Protein AF-A0A662G4D3-F1 (afdb_monomer_lite)

Foldseek 3Di:
DCPLLVVLLVVVLVVCCVLVPDDDPVRSVVSSVVLSVVLLVVQLVVVVLVPPDPSSVVSSVVSVCCVPPPVVVNVVSCVVVVVVVVVVVVVVVVVVVVVVVVVVVVVVVVVVVD

Radius of gyration: 18.71 Å; chains: 1; bounding box: 35×24×68 Å

Sequence (114 aa):
MRGARATLAAILGRKLLSEFGSLNMAERNLMLKVSVEDFLNYIKVDRGFIHEYSPNERAEFYIEVLSDRAPLKLMRVIDDWFDVWAFKWRQRVRLVMDEEEDSSINVRVREKTD

Secondary structure (DSSP, 8-state):
--HHHHHHHHHHHHHHHHHH-S--HHHHHHHHHHHHHHHHHHHHHHTTGGGSSSHHHHHHHHHHHHHHH-HHHHHHHHHHHHHHHHHHHHHHHHHHHHHHHHHHHHHHHHHTT-

Structure (mmCIF, N/CA/C/O backbone):
data_AF-A0A662G4D3-F1
#
_entry.id   AF-A0A662G4D3-F1
#
loop_
_atom_site.group_PDB
_atom_site.id
_atom_site.type_symbol
_atom_site.label_atom_id
_atom_site.label_alt_id
_atom_site.label_comp_id
_atom_site.label_asym_id
_atom_site.label_entity_id
_atom_site.label_seq_id
_atom_site.pdbx_PDB_ins_code
_atom_site.Cartn_x
_atom_site.Cartn_y
_atom_site.Cartn_z
_atom_site.occupancy
_atom_site.B_iso_or_equiv
_atom_site.auth_seq_id
_atom_site.auth_comp_id
_atom_site.auth_asym_id
_atom_site.auth_atom_id
_atom_site.pdbx_PDB_model_num
ATOM 1 N N . MET A 1 1 ? 6.549 14.440 -11.070 1.00 45.38 1 MET A N 1
ATOM 2 C CA . MET A 1 1 ? 6.184 13.010 -10.977 1.00 45.38 1 MET A CA 1
ATOM 3 C C . MET A 1 1 ? 5.699 12.710 -9.560 1.00 45.38 1 MET A C 1
ATOM 5 O O . MET A 1 1 ? 6.514 12.654 -8.656 1.00 45.38 1 MET A O 1
ATOM 9 N N . ARG A 1 2 ? 4.377 12.642 -9.336 1.00 53.94 2 ARG A N 1
ATOM 10 C CA . ARG A 1 2 ? 3.740 12.391 -8.016 1.00 53.94 2 ARG A CA 1
ATOM 11 C C . ARG A 1 2 ? 2.677 11.265 -8.067 1.00 53.94 2 ARG A C 1
ATOM 13 O O . ARG A 1 2 ? 1.935 11.089 -7.110 1.00 53.94 2 ARG A O 1
ATOM 20 N N . GLY A 1 3 ? 2.573 10.529 -9.181 1.00 76.75 3 GLY A N 1
ATOM 21 C CA . GLY A 1 3 ? 1.395 9.712 -9.515 1.00 76.75 3 GLY A CA 1
ATOM 22 C C . GLY A 1 3 ? 1.302 8.357 -8.806 1.00 76.75 3 GLY A C 1
ATOM 23 O O . GLY A 1 3 ? 0.286 8.071 -8.175 1.00 76.75 3 GLY A O 1
ATOM 24 N N . ALA A 1 4 ? 2.355 7.534 -8.862 1.00 79.75 4 ALA A N 1
ATOM 25 C CA . ALA A 1 4 ? 2.298 6.143 -8.394 1.00 79.75 4 ALA A CA 1
ATOM 26 C C . ALA A 1 4 ? 2.078 6.025 -6.879 1.00 79.75 4 ALA A C 1
ATOM 28 O O . ALA A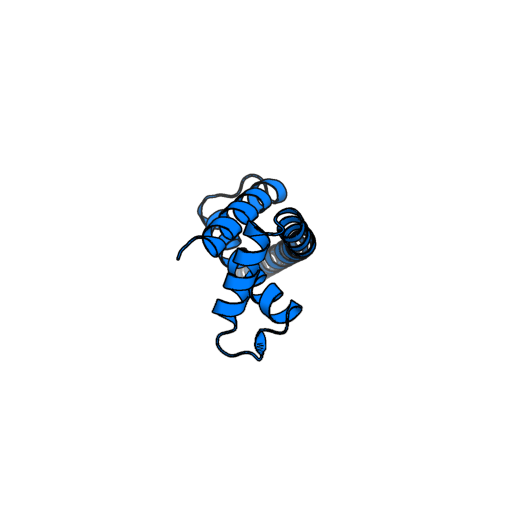 1 4 ? 1.181 5.319 -6.422 1.00 79.75 4 ALA A O 1
ATOM 29 N N . ARG A 1 5 ? 2.842 6.786 -6.088 1.00 87.38 5 ARG A N 1
ATOM 30 C CA . ARG A 1 5 ? 2.740 6.774 -4.622 1.00 87.38 5 ARG A CA 1
ATOM 31 C C . ARG A 1 5 ? 1.406 7.336 -4.126 1.00 87.38 5 ARG A C 1
ATOM 33 O O . ARG A 1 5 ? 0.834 6.803 -3.181 1.00 87.38 5 ARG A O 1
ATOM 40 N N . ALA A 1 6 ? 0.880 8.369 -4.788 1.00 88.94 6 ALA A N 1
ATOM 41 C CA . ALA A 1 6 ? -0.442 8.914 -4.484 1.00 88.94 6 ALA A CA 1
ATOM 42 C C . ALA A 1 6 ? -1.563 7.923 -4.838 1.00 88.94 6 ALA A C 1
ATOM 44 O O . ALA A 1 6 ? -2.497 7.746 -4.058 1.00 88.94 6 ALA A O 1
ATOM 45 N N . THR A 1 7 ? -1.442 7.234 -5.976 1.00 89.12 7 THR A N 1
ATOM 46 C CA . THR A 1 7 ? -2.383 6.185 -6.397 1.00 89.12 7 THR A CA 1
ATOM 47 C C . THR A 1 7 ? -2.383 5.024 -5.408 1.00 89.12 7 THR A C 1
ATOM 49 O O . THR A 1 7 ? -3.444 4.621 -4.932 1.00 89.12 7 THR A O 1
ATOM 52 N N . LEU A 1 8 ? -1.197 4.551 -5.016 1.00 93.94 8 LEU A N 1
ATOM 53 C CA . LEU A 1 8 ? -1.035 3.530 -3.986 1.00 93.94 8 LEU A CA 1
ATOM 54 C C . LEU A 1 8 ? -1.666 3.969 -2.659 1.00 93.94 8 LEU A C 1
ATOM 56 O O . LEU A 1 8 ? -2.466 3.232 -2.089 1.00 93.94 8 LEU A O 1
ATOM 60 N N . ALA A 1 9 ? -1.364 5.183 -2.192 1.00 95.19 9 ALA A N 1
ATOM 61 C CA . ALA A 1 9 ? -1.921 5.712 -0.952 1.00 95.19 9 ALA A CA 1
ATOM 62 C C . ALA A 1 9 ? -3.457 5.809 -1.002 1.00 95.19 9 ALA A C 1
ATOM 64 O O . ALA A 1 9 ? -4.133 5.500 -0.023 1.00 95.19 9 ALA A O 1
ATOM 65 N N . ALA A 1 10 ? -4.034 6.176 -2.148 1.00 93.94 10 ALA A N 1
ATOM 66 C CA . ALA A 1 10 ? -5.482 6.193 -2.327 1.00 93.94 10 ALA A CA 1
ATOM 67 C C . ALA A 1 10 ? -6.096 4.781 -2.270 1.00 93.94 10 ALA A C 1
ATOM 69 O O . ALA A 1 10 ? -7.151 4.605 -1.657 1.00 93.94 10 ALA A O 1
ATOM 70 N N . ILE A 1 11 ? -5.452 3.777 -2.880 1.00 95.62 11 ILE A N 1
ATOM 71 C CA . ILE A 1 11 ? -5.903 2.376 -2.833 1.00 95.62 11 ILE A CA 1
ATOM 72 C C . ILE A 1 11 ? -5.829 1.844 -1.399 1.00 95.62 11 ILE A C 1
ATOM 74 O O . ILE A 1 11 ? -6.844 1.401 -0.857 1.00 95.62 11 ILE A O 1
ATOM 78 N N . LEU A 1 12 ? -4.664 1.953 -0.759 1.00 97.25 12 LEU A N 1
ATOM 79 C CA . LEU A 1 12 ? -4.451 1.485 0.611 1.00 97.25 12 LEU A CA 1
ATOM 80 C C . LEU A 1 12 ? -5.358 2.212 1.600 1.00 97.25 12 LEU A C 1
ATOM 82 O O . LEU A 1 12 ? -5.959 1.578 2.459 1.00 97.25 12 LEU A O 1
ATOM 86 N N . GLY A 1 13 ? -5.556 3.520 1.432 1.00 96.06 13 GLY A N 1
ATOM 87 C CA . GLY A 1 13 ? -6.462 4.299 2.268 1.00 96.06 13 GLY A CA 1
ATOM 88 C C . GLY A 1 13 ? -7.904 3.783 2.248 1.00 96.06 13 GLY A C 1
ATOM 89 O O . GLY A 1 13 ? -8.561 3.811 3.286 1.00 96.06 13 GLY A O 1
ATOM 90 N N . ARG A 1 14 ? -8.397 3.288 1.103 1.00 95.06 14 ARG A N 1
ATOM 91 C CA . ARG A 1 14 ? -9.724 2.652 1.013 1.00 95.06 14 ARG A CA 1
ATOM 92 C C . ARG A 1 14 ? -9.741 1.277 1.672 1.00 95.06 14 ARG A C 1
ATOM 94 O O . ARG A 1 14 ? -10.682 0.979 2.401 1.00 95.06 14 ARG A O 1
ATOM 101 N N . LYS A 1 15 ? -8.700 0.465 1.463 1.00 96.25 15 LYS A N 1
ATOM 10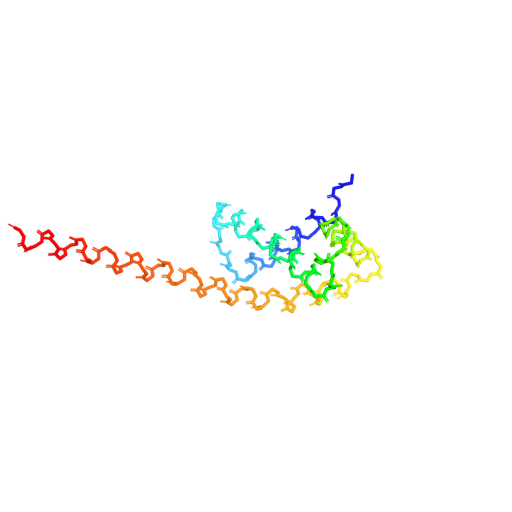2 C CA . LYS A 1 15 ? -8.601 -0.861 2.092 1.00 96.25 15 LYS A CA 1
ATOM 103 C C . LYS A 1 15 ? -8.529 -0.770 3.611 1.00 96.25 15 LYS A C 1
ATOM 105 O O . LYS A 1 15 ? -9.225 -1.514 4.284 1.00 96.25 15 LYS A O 1
ATOM 110 N N . LEU A 1 16 ? -7.761 0.177 4.148 1.00 96.38 16 LEU A N 1
ATOM 111 C CA . LEU A 1 16 ? -7.660 0.406 5.590 1.00 96.38 16 LEU A CA 1
ATOM 112 C C . LEU A 1 16 ? -9.021 0.743 6.209 1.00 96.38 16 LEU A C 1
ATOM 114 O O . LEU A 1 16 ? -9.379 0.168 7.229 1.00 96.38 16 LEU A O 1
ATOM 118 N N . LEU A 1 17 ? -9.801 1.620 5.570 1.00 93.62 17 LEU A N 1
ATOM 119 C CA . LEU A 1 17 ? -11.154 1.939 6.037 1.00 93.62 17 LEU A CA 1
ATOM 120 C C . LEU A 1 17 ? -12.094 0.732 5.963 1.00 93.62 17 LEU A C 1
ATOM 122 O O . LEU A 1 17 ? -12.893 0.525 6.869 1.00 93.62 17 LEU A O 1
ATOM 126 N N . SER A 1 18 ? -11.992 -0.068 4.900 1.00 94.69 18 SER A N 1
ATOM 127 C CA . SER A 1 18 ? -12.803 -1.279 4.747 1.00 94.69 18 SER A CA 1
ATOM 128 C C . SER A 1 18 ? -12.463 -2.352 5.784 1.00 94.69 18 SER A C 1
ATOM 130 O O . SER A 1 18 ? -13.358 -3.055 6.233 1.00 94.69 18 SER A O 1
ATOM 132 N N . GLU A 1 19 ? -11.185 -2.496 6.134 1.00 95.19 19 GLU A N 1
ATOM 133 C CA . GLU A 1 19 ? -10.681 -3.585 6.979 1.00 95.19 19 GLU A CA 1
ATOM 134 C C . GLU A 1 19 ? -10.746 -3.264 8.476 1.00 95.19 19 GLU A C 1
ATOM 136 O O . GLU A 1 19 ? -11.012 -4.141 9.294 1.00 95.19 19 GLU A O 1
ATOM 141 N N . PHE A 1 20 ? -10.484 -2.010 8.848 1.00 92.44 20 PHE A N 1
ATOM 142 C CA . PHE A 1 20 ? -10.370 -1.587 10.247 1.00 92.44 20 PHE A CA 1
ATOM 143 C C . PHE A 1 20 ? -11.529 -0.691 10.705 1.00 92.44 20 PHE A C 1
ATOM 145 O O . PHE A 1 20 ? -11.609 -0.346 11.882 1.00 92.44 20 PHE A O 1
ATOM 152 N N . GLY A 1 21 ? -12.449 -0.333 9.804 1.00 87.12 21 GLY A N 1
ATOM 153 C CA . GLY A 1 21 ? -13.637 0.447 10.130 1.00 87.12 21 GLY A CA 1
ATOM 154 C C . GLY A 1 21 ? -13.315 1.875 10.577 1.00 87.12 21 GLY A C 1
ATOM 155 O O . GLY A 1 21 ? -12.586 2.608 9.902 1.00 87.12 21 GLY A O 1
ATOM 156 N N . SER A 1 22 ? -13.909 2.285 11.702 1.00 84.81 22 SER A N 1
ATOM 157 C CA . SER A 1 22 ? -13.867 3.651 12.239 1.00 84.81 22 SER A CA 1
ATOM 158 C C . SER A 1 22 ? -12.508 4.007 12.853 1.00 84.81 22 SER A C 1
ATOM 160 O O . SER A 1 22 ? -12.382 4.135 14.067 1.00 84.81 22 SER A O 1
ATOM 162 N N . LEU A 1 23 ? -11.498 4.193 12.005 1.00 88.12 23 LEU A N 1
ATOM 163 C CA . LEU A 1 23 ? -10.205 4.762 12.387 1.00 88.12 23 LEU A CA 1
ATOM 164 C C . LEU A 1 23 ? -10.319 6.279 12.571 1.00 88.12 23 LEU A C 1
ATOM 166 O O . LEU A 1 23 ? -10.870 6.978 11.710 1.00 88.12 23 LEU A O 1
ATOM 170 N N . ASN A 1 24 ? -9.727 6.813 13.637 1.00 91.00 24 ASN A N 1
ATOM 171 C CA . ASN A 1 24 ? -9.553 8.255 13.763 1.00 91.00 24 ASN A CA 1
ATOM 172 C C . ASN A 1 24 ? -8.493 8.771 12.763 1.00 91.00 24 ASN A C 1
ATOM 174 O O . ASN A 1 24 ? -7.760 8.007 12.127 1.00 91.00 24 ASN A O 1
ATOM 178 N N . MET A 1 25 ? -8.410 10.095 12.587 1.00 90.12 25 MET A N 1
ATOM 179 C CA . MET A 1 25 ? -7.513 10.689 11.585 1.00 90.12 25 MET A CA 1
ATOM 180 C C . MET A 1 25 ? -6.033 10.355 11.840 1.00 90.12 25 MET A C 1
ATOM 182 O O . MET A 1 25 ? -5.290 10.117 10.887 1.00 90.12 25 MET A O 1
ATOM 186 N N . ALA A 1 26 ? -5.601 10.319 13.102 1.00 90.38 26 ALA A N 1
ATOM 187 C CA . ALA A 1 26 ? -4.217 10.027 13.460 1.00 90.38 26 ALA A CA 1
ATOM 188 C C . ALA A 1 26 ? -3.863 8.557 13.182 1.00 90.38 26 ALA A C 1
ATOM 190 O O . ALA A 1 26 ? -2.862 8.289 12.517 1.00 90.38 26 ALA A O 1
ATOM 191 N N . GLU A 1 27 ? -4.720 7.623 13.600 1.00 90.75 27 GLU A N 1
ATOM 192 C CA . GLU A 1 27 ? -4.576 6.184 13.339 1.00 90.75 27 GLU A CA 1
ATOM 193 C C . GLU A 1 27 ? -4.527 5.902 11.843 1.00 90.75 27 GLU A C 1
ATOM 195 O O . GLU A 1 27 ? -3.612 5.240 11.352 1.00 90.75 27 GLU A O 1
ATOM 200 N N . ARG A 1 28 ? -5.470 6.477 11.090 1.00 92.56 28 ARG A N 1
ATOM 201 C CA . ARG A 1 28 ? -5.527 6.319 9.640 1.00 92.56 28 ARG A CA 1
ATOM 202 C C . ARG A 1 28 ? -4.253 6.823 8.970 1.00 92.56 28 ARG A C 1
ATOM 204 O O . ARG A 1 28 ? -3.725 6.138 8.098 1.00 92.56 28 ARG A O 1
ATOM 211 N N . ASN A 1 29 ? -3.755 7.997 9.358 1.00 94.38 29 ASN A N 1
ATOM 212 C CA . ASN A 1 29 ? -2.540 8.569 8.777 1.00 94.38 29 ASN A CA 1
ATOM 213 C C . ASN A 1 29 ? -1.298 7.735 9.112 1.00 94.38 29 ASN A C 1
ATOM 215 O O . ASN A 1 29 ? -0.453 7.521 8.240 1.00 94.38 29 ASN A O 1
ATOM 219 N N . LEU A 1 30 ? -1.201 7.234 10.346 1.00 94.25 30 LEU A N 1
ATOM 220 C CA . LEU A 1 30 ? -0.115 6.357 10.770 1.00 94.25 30 LEU A CA 1
ATOM 221 C C . LEU A 1 30 ? -0.131 5.044 9.980 1.00 94.25 30 LEU A C 1
ATOM 223 O O . LEU A 1 30 ? 0.866 4.698 9.346 1.00 94.25 30 LEU A O 1
ATOM 227 N N . MET A 1 31 ? -1.271 4.350 9.967 1.00 95.94 31 MET A N 1
ATOM 228 C CA . MET A 1 31 ? -1.435 3.085 9.249 1.00 95.94 31 MET A CA 1
ATOM 229 C C . MET A 1 31 ? -1.187 3.257 7.754 1.00 95.94 31 MET A C 1
ATOM 231 O O . MET A 1 31 ? -0.532 2.419 7.138 1.00 95.94 31 MET A O 1
ATOM 235 N N . LEU A 1 32 ? -1.654 4.359 7.164 1.00 96.69 32 LEU A N 1
ATOM 236 C CA . LEU A 1 32 ? -1.420 4.653 5.756 1.00 96.69 32 LEU A CA 1
ATOM 237 C C . LEU A 1 32 ? 0.066 4.869 5.460 1.00 96.69 32 LEU A C 1
ATOM 239 O O . LEU A 1 32 ? 0.586 4.295 4.508 1.00 96.69 32 LEU A O 1
ATOM 243 N N . LYS A 1 33 ? 0.771 5.652 6.282 1.00 96.31 33 LYS A N 1
ATOM 244 C CA . LYS A 1 33 ? 2.212 5.869 6.113 1.00 96.31 33 LYS A CA 1
ATOM 245 C C . LYS A 1 33 ? 2.978 4.549 6.209 1.00 96.31 33 LYS A C 1
ATOM 247 O O . LYS A 1 33 ? 3.790 4.258 5.338 1.00 96.31 33 LYS A O 1
ATOM 252 N N . VAL A 1 34 ? 2.697 3.743 7.234 1.00 96.56 34 VAL A N 1
ATOM 253 C CA . VAL A 1 34 ? 3.374 2.455 7.439 1.00 96.56 34 VAL A CA 1
ATOM 254 C C . VAL A 1 34 ? 3.076 1.484 6.298 1.00 96.56 34 VAL A C 1
ATOM 256 O O . VAL A 1 34 ? 4.002 0.885 5.761 1.00 96.56 34 VAL A O 1
ATOM 259 N N . SER A 1 35 ? 1.811 1.345 5.899 1.00 97.56 35 SER A N 1
ATOM 260 C CA . SER A 1 35 ? 1.415 0.435 4.815 1.00 97.56 35 SER A CA 1
ATOM 261 C C . SER A 1 35 ? 2.017 0.830 3.465 1.00 97.56 35 SER A C 1
ATOM 263 O O . SER A 1 35 ? 2.457 -0.045 2.727 1.00 97.56 35 SER A O 1
ATOM 265 N N . VAL A 1 36 ? 2.109 2.127 3.146 1.00 97.38 36 VAL A N 1
ATOM 266 C CA . VAL A 1 36 ? 2.762 2.595 1.911 1.00 97.38 36 VAL A CA 1
ATOM 267 C C . VAL A 1 36 ? 4.246 2.222 1.889 1.00 97.38 36 VAL A C 1
ATOM 269 O O . VAL A 1 36 ? 4.713 1.677 0.889 1.00 97.38 36 VAL A O 1
ATOM 272 N N . GLU A 1 37 ? 4.988 2.485 2.971 1.00 96.44 37 GLU A N 1
ATOM 273 C CA . GLU A 1 37 ? 6.410 2.117 3.028 1.00 96.44 37 GLU A CA 1
ATOM 274 C C . GLU A 1 37 ? 6.613 0.599 2.988 1.00 96.44 37 GLU A C 1
ATOM 276 O O . GLU A 1 37 ? 7.497 0.110 2.283 1.00 96.44 37 GLU A O 1
ATOM 281 N N . ASP A 1 38 ? 5.795 -0.156 3.725 1.00 97.75 38 ASP A N 1
ATOM 282 C CA . ASP A 1 38 ? 5.907 -1.613 3.802 1.00 97.75 38 ASP A CA 1
ATOM 283 C C . ASP A 1 38 ? 5.577 -2.271 2.456 1.00 97.75 38 ASP A C 1
ATOM 285 O O . ASP A 1 38 ? 6.333 -3.129 2.004 1.00 97.75 38 ASP A O 1
ATOM 289 N N . PHE A 1 39 ? 4.557 -1.788 1.737 1.00 98.00 39 PHE A N 1
ATOM 290 C CA . PHE A 1 39 ? 4.256 -2.272 0.389 1.00 98.00 39 PHE A CA 1
ATOM 291 C C . PHE A 1 39 ? 5.389 -1.975 -0.599 1.00 98.00 39 PHE A C 1
ATOM 293 O O . PHE A 1 39 ? 5.783 -2.845 -1.374 1.00 98.00 39 PHE A O 1
ATOM 300 N N . LEU A 1 40 ? 5.967 -0.768 -0.563 1.00 96.38 40 LEU A N 1
ATOM 301 C CA . LEU A 1 40 ? 7.123 -0.439 -1.403 1.00 96.38 40 LEU A CA 1
ATOM 302 C C . LEU A 1 40 ? 8.313 -1.354 -1.098 1.00 96.38 40 LEU A C 1
ATOM 304 O O . LEU A 1 40 ? 9.003 -1.791 -2.016 1.00 96.38 40 LEU A O 1
ATOM 308 N N . ASN A 1 41 ? 8.552 -1.668 0.175 1.00 96.75 41 ASN A N 1
ATOM 309 C CA . ASN A 1 41 ? 9.603 -2.601 0.573 1.00 96.75 41 ASN A CA 1
ATOM 310 C C . ASN A 1 41 ? 9.306 -4.032 0.123 1.00 96.75 41 ASN A C 1
ATOM 312 O O . ASN A 1 41 ? 10.205 -4.696 -0.391 1.00 96.75 41 ASN A O 1
ATOM 316 N N . TYR A 1 42 ? 8.055 -4.476 0.237 1.00 97.50 42 TYR A N 1
ATOM 317 C CA . TYR A 1 42 ? 7.608 -5.754 -0.301 1.00 97.50 42 TYR A CA 1
ATOM 318 C C . TYR A 1 42 ? 7.914 -5.859 -1.800 1.00 97.50 42 TYR A C 1
ATOM 320 O O . TYR A 1 42 ? 8.564 -6.815 -2.209 1.00 97.50 42 TYR A O 1
ATOM 328 N N . ILE A 1 43 ? 7.570 -4.844 -2.602 1.00 97.44 43 ILE A N 1
ATOM 329 C CA . ILE A 1 43 ? 7.876 -4.824 -4.041 1.00 97.44 43 ILE A CA 1
ATOM 330 C C . ILE A 1 43 ? 9.382 -4.903 -4.306 1.00 97.44 43 ILE A C 1
ATOM 332 O O . ILE A 1 43 ? 9.802 -5.627 -5.209 1.00 97.44 43 ILE A O 1
ATOM 336 N N . LYS A 1 44 ? 10.213 -4.194 -3.530 1.00 97.00 44 LYS A N 1
ATOM 337 C CA . LYS A 1 44 ? 11.672 -4.269 -3.704 1.00 97.00 44 LYS A CA 1
ATOM 338 C C . LYS A 1 44 ? 12.187 -5.688 -3.501 1.00 97.00 44 LYS A C 1
ATOM 340 O O . LYS A 1 44 ? 13.056 -6.121 -4.251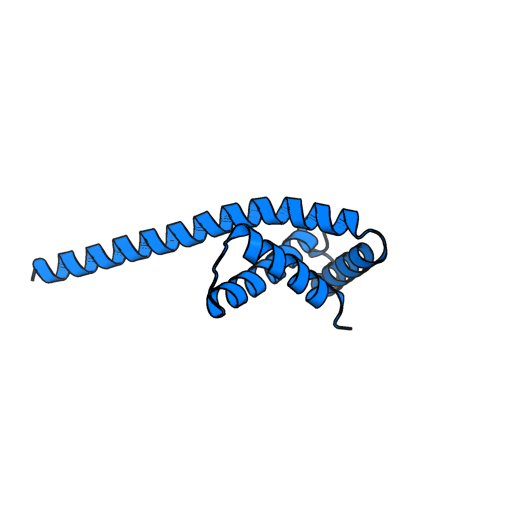 1.00 97.00 44 LYS A O 1
ATOM 345 N N . VAL A 1 45 ? 11.675 -6.393 -2.495 1.00 97.06 45 VAL A N 1
ATOM 346 C CA . VAL A 1 45 ? 12.087 -7.767 -2.187 1.00 97.06 45 VAL A CA 1
ATOM 347 C C . VAL A 1 45 ? 11.531 -8.740 -3.226 1.00 97.06 45 VAL A C 1
ATOM 349 O O . VAL A 1 45 ? 12.304 -9.470 -3.837 1.00 97.06 45 VAL A O 1
ATOM 352 N N . ASP A 1 46 ? 10.223 -8.698 -3.486 1.00 96.25 46 ASP A N 1
ATOM 353 C CA . ASP A 1 46 ? 9.518 -9.586 -4.422 1.00 96.25 46 ASP A CA 1
ATOM 354 C C . ASP A 1 46 ? 10.092 -9.513 -5.844 1.00 96.25 46 ASP A C 1
ATOM 356 O O . ASP A 1 46 ? 10.193 -10.518 -6.548 1.00 96.25 46 ASP A O 1
ATOM 360 N N . ARG A 1 47 ? 10.524 -8.318 -6.264 1.00 95.81 47 ARG A N 1
ATOM 361 C CA . ARG A 1 47 ? 11.117 -8.093 -7.587 1.00 95.81 47 ARG A CA 1
ATOM 362 C C . ARG A 1 47 ? 12.638 -8.134 -7.626 1.00 95.81 47 ARG A C 1
ATOM 364 O O . ARG A 1 47 ? 13.202 -8.008 -8.708 1.00 95.81 47 ARG A O 1
ATOM 371 N N . GLY A 1 48 ? 13.299 -8.304 -6.484 1.00 96.12 48 GLY A N 1
ATOM 372 C CA . GLY A 1 48 ? 14.759 -8.306 -6.402 1.00 96.12 48 GLY A CA 1
ATOM 373 C C . GLY A 1 48 ? 15.413 -6.934 -6.622 1.00 96.12 48 GLY A C 1
ATOM 374 O O . GLY A 1 48 ? 16.621 -6.866 -6.832 1.00 96.12 48 GLY A O 1
ATOM 375 N N . PHE A 1 49 ? 14.661 -5.831 -6.529 1.00 96.12 49 PHE A N 1
ATOM 376 C CA . PHE A 1 49 ? 15.198 -4.471 -6.678 1.00 96.12 49 PHE A CA 1
ATOM 377 C C . PHE A 1 49 ? 16.118 -4.049 -5.528 1.00 96.12 49 PHE A C 1
ATOM 379 O O . PHE A 1 49 ? 16.832 -3.062 -5.662 1.00 96.12 49 PHE A O 1
ATOM 386 N N . ILE A 1 50 ? 16.134 -4.773 -4.400 1.00 93.12 50 ILE A N 1
ATOM 387 C CA . ILE A 1 50 ? 16.988 -4.446 -3.240 1.00 93.12 50 ILE A CA 1
ATOM 388 C C . ILE A 1 50 ? 18.487 -4.374 -3.575 1.00 93.12 50 ILE A C 1
ATOM 390 O O . ILE A 1 50 ? 19.233 -3.715 -2.858 1.00 93.12 50 ILE A O 1
ATOM 394 N N . HIS A 1 51 ? 18.920 -5.044 -4.646 1.00 91.25 51 HIS A N 1
ATOM 395 C CA . HIS A 1 51 ? 20.315 -5.083 -5.091 1.00 91.25 51 HIS A CA 1
ATOM 396 C C . HIS A 1 51 ? 20.592 -4.168 -6.293 1.00 91.25 51 HIS A C 1
ATOM 398 O O . HIS A 1 51 ? 21.717 -4.127 -6.785 1.00 91.25 51 HIS A O 1
ATOM 404 N N . GLU A 1 52 ? 19.581 -3.454 -6.789 1.00 90.25 52 GLU A N 1
ATOM 405 C CA . GLU A 1 52 ? 19.714 -2.577 -7.949 1.00 90.25 52 GLU A CA 1
ATOM 406 C C . GLU A 1 52 ? 20.158 -1.161 -7.554 1.00 90.25 52 GLU A C 1
ATOM 408 O O . GLU A 1 52 ? 20.038 -0.729 -6.406 1.00 90.25 52 GLU A O 1
ATOM 413 N N . TYR A 1 53 ? 20.643 -0.401 -8.538 1.00 85.44 53 TYR A N 1
ATOM 414 C CA . TYR A 1 53 ? 20.843 1.037 -8.386 1.00 85.44 53 TYR A CA 1
ATOM 415 C C . TYR A 1 53 ? 19.475 1.728 -8.254 1.00 85.44 53 TYR A C 1
ATOM 417 O O . TYR A 1 53 ? 18.583 1.502 -9.072 1.00 85.44 53 TYR A O 1
ATOM 425 N N . SER A 1 54 ? 19.303 2.542 -7.211 1.00 93.38 54 SER A N 1
ATOM 426 C CA . SER A 1 54 ? 18.036 3.198 -6.846 1.00 93.38 54 SER A CA 1
ATOM 427 C C . SER A 1 54 ? 16.823 2.260 -6.624 1.00 93.38 54 SER A C 1
ATOM 429 O O . SER A 1 54 ? 15.804 2.387 -7.310 1.00 93.38 54 SER A O 1
ATOM 431 N N . PRO A 1 55 ? 16.834 1.378 -5.600 1.00 92.69 55 PRO A N 1
ATOM 432 C CA . PRO A 1 55 ? 15.735 0.434 -5.335 1.00 92.69 55 PRO A CA 1
ATOM 433 C C . PRO A 1 55 ? 14.354 1.089 -5.170 1.00 92.69 55 PRO A C 1
ATOM 435 O O . PRO A 1 55 ? 13.328 0.514 -5.530 1.00 92.69 55 PRO A O 1
ATOM 438 N N . ASN A 1 56 ? 14.320 2.306 -4.616 1.00 92.69 56 ASN A N 1
ATOM 439 C CA . ASN A 1 56 ? 13.086 3.073 -4.433 1.00 92.69 56 ASN A CA 1
ATOM 440 C C . ASN A 1 56 ? 12.470 3.479 -5.776 1.00 92.69 56 ASN A C 1
ATOM 442 O O . ASN A 1 56 ? 11.295 3.215 -6.008 1.00 92.69 56 ASN A O 1
ATOM 446 N N . GLU A 1 57 ? 13.270 4.066 -6.667 1.00 93.81 57 GLU A N 1
ATOM 447 C CA . GLU A 1 57 ? 12.822 4.520 -7.990 1.00 93.81 57 GLU A CA 1
ATOM 448 C C . GLU A 1 57 ? 12.343 3.337 -8.836 1.00 93.81 57 GLU A C 1
ATOM 450 O O . GLU A 1 57 ? 11.327 3.427 -9.520 1.00 93.81 57 GLU A O 1
ATOM 455 N N . ARG A 1 58 ? 13.020 2.188 -8.726 1.00 95.31 58 ARG A N 1
ATOM 456 C CA . ARG A 1 58 ? 12.646 0.945 -9.414 1.00 95.31 58 ARG A CA 1
ATOM 457 C C . ARG A 1 58 ? 11.307 0.392 -8.933 1.00 95.31 58 ARG A C 1
ATOM 459 O O . ARG A 1 58 ? 10.467 0.026 -9.755 1.00 95.31 58 ARG A O 1
ATOM 466 N N . ALA A 1 59 ? 11.073 0.385 -7.621 1.00 95.12 59 ALA A N 1
ATOM 467 C CA . ALA A 1 59 ? 9.791 -0.026 -7.053 1.00 95.12 59 ALA A CA 1
ATOM 468 C C . ALA A 1 59 ? 8.651 0.927 -7.445 1.00 95.12 59 ALA A C 1
ATOM 470 O O . ALA A 1 59 ? 7.581 0.470 -7.848 1.00 95.12 59 ALA A O 1
ATOM 471 N N . GLU A 1 60 ? 8.879 2.241 -7.374 1.00 94.44 60 GLU A N 1
ATOM 472 C CA . GLU A 1 60 ? 7.879 3.243 -7.755 1.00 94.44 60 GLU A CA 1
ATOM 473 C C . GLU A 1 60 ? 7.536 3.165 -9.247 1.00 94.44 60 GLU A C 1
ATOM 475 O O . GLU A 1 60 ? 6.355 3.121 -9.595 1.00 94.44 60 GLU A O 1
ATOM 480 N N . PHE A 1 61 ? 8.546 3.045 -10.113 1.00 94.00 61 PHE A N 1
ATOM 481 C CA . PHE A 1 61 ? 8.353 2.867 -11.552 1.00 94.00 61 PHE A CA 1
ATOM 482 C C . PHE A 1 61 ? 7.614 1.565 -11.876 1.00 94.00 61 PHE A C 1
ATOM 484 O O . PHE A 1 61 ? 6.738 1.537 -12.737 1.00 94.00 61 PHE A O 1
ATOM 491 N N . TYR A 1 62 ? 7.912 0.473 -11.169 1.00 94.62 62 TYR A N 1
ATOM 492 C CA . TYR A 1 62 ? 7.191 -0.785 -11.352 1.00 94.62 62 TYR A C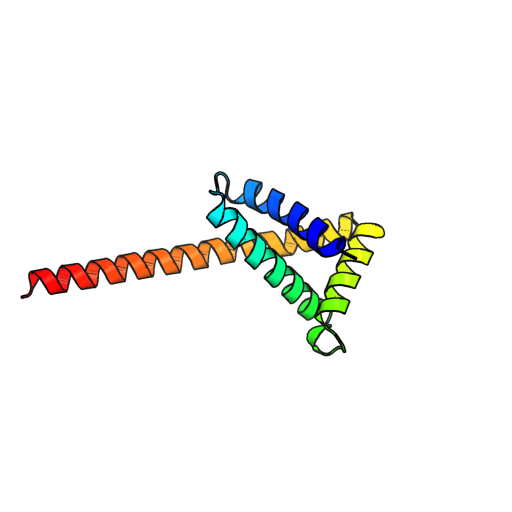A 1
ATOM 493 C C . TYR A 1 62 ? 5.694 -0.650 -11.029 1.00 94.62 62 TYR A C 1
ATOM 495 O O . TYR A 1 62 ? 4.854 -1.136 -11.790 1.00 94.62 62 TYR A O 1
ATOM 503 N N . ILE A 1 63 ? 5.353 0.031 -9.931 1.00 94.81 63 ILE A N 1
ATOM 504 C CA . ILE A 1 63 ? 3.956 0.298 -9.559 1.00 94.81 63 ILE A CA 1
ATOM 505 C C . ILE A 1 63 ? 3.295 1.212 -10.595 1.00 94.81 63 ILE A C 1
ATOM 507 O O . ILE A 1 63 ? 2.161 0.942 -10.982 1.00 94.81 63 ILE A O 1
ATOM 511 N N . GLU A 1 64 ? 3.992 2.236 -11.091 1.00 94.12 64 GLU A N 1
ATOM 512 C CA . GLU A 1 64 ? 3.500 3.106 -12.168 1.00 94.12 64 GLU A CA 1
ATOM 513 C C . GLU A 1 64 ? 3.151 2.299 -13.427 1.00 94.12 64 GLU A C 1
ATOM 515 O O . GLU A 1 64 ? 2.017 2.334 -13.902 1.00 94.12 64 GLU A O 1
ATOM 520 N N . VAL A 1 65 ? 4.082 1.466 -13.900 1.00 94.12 65 VAL A N 1
ATOM 521 C CA . VAL A 1 65 ? 3.872 0.607 -15.072 1.00 94.12 65 VAL A CA 1
ATOM 522 C C . VAL A 1 65 ? 2.706 -0.357 -14.863 1.00 94.12 65 VAL A C 1
ATOM 524 O O . VAL A 1 65 ? 1.924 -0.574 -15.791 1.00 94.12 65 VAL A O 1
ATOM 527 N N . LEU A 1 66 ? 2.565 -0.948 -13.673 1.00 94.25 66 LEU A N 1
ATOM 528 C CA . LEU A 1 66 ? 1.419 -1.805 -13.375 1.00 94.25 66 LEU A CA 1
ATOM 529 C C . LEU A 1 66 ? 0.105 -1.022 -13.337 1.00 94.25 66 LEU A C 1
ATOM 531 O O . LEU A 1 66 ? -0.888 -1.513 -13.864 1.00 94.25 66 LEU A O 1
ATOM 535 N N . SER A 1 67 ? 0.094 0.163 -12.730 1.00 92.62 67 SER A N 1
ATOM 536 C CA . SER A 1 67 ? -1.087 1.025 -12.657 1.00 92.62 67 SER A CA 1
ATOM 537 C C . SER A 1 67 ? -1.605 1.362 -14.055 1.00 92.62 67 SER A C 1
ATOM 539 O O . SER A 1 67 ? -2.808 1.281 -14.296 1.00 92.62 67 SER A O 1
ATOM 541 N N . ASP A 1 68 ? -0.697 1.656 -14.985 1.00 92.56 68 ASP A N 1
ATOM 542 C CA . ASP A 1 68 ? -1.053 2.070 -16.341 1.00 92.56 68 ASP A CA 1
ATOM 543 C C . ASP A 1 68 ? -1.369 0.889 -17.264 1.00 92.56 68 ASP A C 1
ATOM 545 O O . ASP A 1 68 ? -2.321 0.931 -18.042 1.00 92.56 68 ASP A O 1
ATOM 549 N N . ARG A 1 69 ? -0.560 -0.177 -17.213 1.00 95.25 69 ARG A N 1
ATOM 550 C CA . ARG A 1 69 ? -0.613 -1.264 -18.209 1.00 95.25 69 ARG A CA 1
ATOM 551 C C . ARG A 1 69 ? -1.338 -2.513 -17.731 1.00 95.25 69 ARG A C 1
ATOM 553 O O . ARG A 1 69 ? -1.751 -3.324 -18.556 1.00 95.25 69 ARG A O 1
ATOM 560 N N . ALA A 1 70 ? -1.448 -2.717 -16.422 1.00 95.12 70 ALA A N 1
ATOM 561 C CA . ALA A 1 70 ? -2.021 -3.928 -15.842 1.00 95.12 70 ALA A CA 1
ATOM 562 C C . ALA A 1 70 ? -2.690 -3.660 -14.476 1.00 95.12 70 ALA A C 1
ATOM 564 O O . ALA A 1 70 ? -2.325 -4.298 -13.482 1.00 95.12 70 ALA A O 1
ATOM 565 N N . PRO A 1 71 ? -3.690 -2.760 -14.394 1.00 93.31 71 PRO A N 1
ATOM 566 C CA . PRO A 1 71 ? -4.274 -2.332 -13.119 1.00 93.31 71 PRO A CA 1
ATOM 567 C C . PRO A 1 71 ? -4.893 -3.488 -12.322 1.00 93.31 71 PRO A C 1
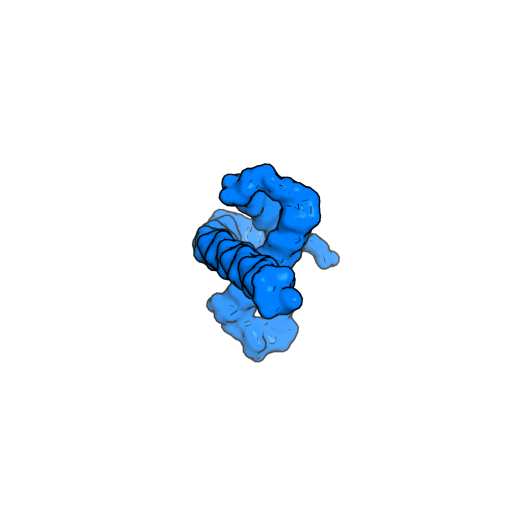ATOM 569 O O . PRO A 1 71 ? -4.784 -3.528 -11.100 1.00 93.31 71 PRO A O 1
ATOM 572 N N . LEU A 1 72 ? -5.469 -4.490 -12.996 1.00 95.56 72 LEU A N 1
ATOM 573 C CA . LEU A 1 72 ? -5.989 -5.696 -12.337 1.00 95.56 72 LEU A CA 1
ATOM 574 C C . LEU A 1 72 ? -4.882 -6.525 -11.670 1.00 95.56 72 LEU A C 1
ATOM 576 O O . LEU A 1 72 ? -5.096 -7.117 -10.614 1.00 95.56 72 LEU A O 1
ATOM 580 N N . LYS A 1 73 ? -3.684 -6.549 -12.265 1.00 96.19 73 LYS A N 1
ATOM 581 C CA . LYS A 1 73 ? -2.517 -7.201 -11.668 1.00 96.19 73 LYS A CA 1
ATOM 582 C C . LYS A 1 73 ? -2.021 -6.416 -10.459 1.00 96.19 73 LYS A C 1
ATOM 584 O O . LYS A 1 73 ? -1.686 -7.036 -9.458 1.00 96.19 73 LYS A O 1
ATOM 589 N N . LEU A 1 74 ? -2.000 -5.082 -10.539 1.00 95.31 74 LEU A N 1
ATOM 590 C CA . LEU A 1 74 ? -1.667 -4.236 -9.390 1.00 95.31 74 LEU A CA 1
ATOM 591 C C . LEU A 1 74 ? -2.610 -4.509 -8.218 1.00 95.31 74 LEU A C 1
ATOM 593 O O . LEU A 1 74 ? -2.139 -4.740 -7.111 1.00 95.31 74 LEU A O 1
ATOM 597 N N . MET A 1 75 ? -3.920 -4.532 -8.480 1.00 96.69 75 MET A N 1
ATOM 598 C CA . MET A 1 75 ? -4.923 -4.804 -7.451 1.00 96.69 75 MET A CA 1
ATOM 599 C C . MET A 1 75 ? -4.717 -6.170 -6.806 1.00 96.69 75 MET A C 1
ATOM 601 O O . MET A 1 75 ? -4.638 -6.228 -5.588 1.00 96.69 75 MET A O 1
ATOM 605 N N . ARG A 1 76 ? -4.507 -7.235 -7.593 1.00 97.38 76 ARG A N 1
ATOM 606 C CA . ARG A 1 76 ? -4.230 -8.570 -7.039 1.00 97.38 76 ARG A CA 1
ATOM 607 C C . ARG A 1 76 ? -2.999 -8.579 -6.127 1.00 97.38 76 ARG A C 1
ATOM 609 O O . ARG A 1 76 ? -3.069 -9.101 -5.027 1.00 97.38 76 ARG A O 1
ATOM 616 N N . VAL A 1 77 ? -1.895 -7.966 -6.557 1.00 97.50 77 VAL A N 1
ATOM 617 C CA . VAL A 1 77 ? -0.663 -7.901 -5.747 1.00 97.50 77 VAL A CA 1
ATOM 618 C C . VAL A 1 77 ? -0.888 -7.116 -4.450 1.00 97.50 77 VAL A C 1
ATOM 620 O O . VAL A 1 77 ? -0.374 -7.500 -3.403 1.00 97.50 77 VAL A O 1
ATOM 623 N N . ILE A 1 78 ? -1.651 -6.020 -4.508 1.00 98.00 78 ILE A N 1
ATOM 624 C CA . ILE A 1 78 ? -2.018 -5.249 -3.316 1.00 98.00 78 ILE A CA 1
ATOM 625 C C . ILE A 1 78 ? -2.913 -6.075 -2.391 1.00 98.00 78 ILE A C 1
ATOM 627 O O . ILE A 1 78 ? -2.682 -6.050 -1.189 1.00 98.00 78 ILE A O 1
ATOM 631 N N . ASP A 1 79 ? -3.916 -6.774 -2.921 1.00 97.88 79 ASP A N 1
ATOM 632 C CA . ASP A 1 79 ? -4.853 -7.582 -2.137 1.00 97.88 79 ASP A CA 1
ATOM 633 C C . ASP A 1 79 ? -4.120 -8.717 -1.409 1.00 97.88 79 ASP A C 1
ATOM 635 O O . ASP A 1 79 ? -4.185 -8.788 -0.181 1.00 97.88 79 ASP A O 1
ATOM 639 N N . ASP A 1 80 ? -3.321 -9.502 -2.139 1.00 97.19 80 ASP A N 1
ATOM 640 C CA . ASP A 1 80 ? -2.551 -10.625 -1.590 1.00 97.19 80 ASP A CA 1
ATOM 641 C C . ASP A 1 80 ? -1.601 -10.167 -0.465 1.00 97.19 80 ASP A C 1
ATOM 643 O O . ASP A 1 80 ? -1.498 -10.800 0.589 1.00 97.19 80 ASP A O 1
ATOM 647 N N . TRP A 1 81 ? -0.911 -9.037 -0.661 1.00 98.25 81 TRP A N 1
ATOM 648 C CA . TRP A 1 81 ? -0.042 -8.464 0.367 1.00 98.25 81 TRP A CA 1
ATOM 649 C C . TRP A 1 81 ? -0.839 -7.884 1.544 1.00 98.25 81 TRP A C 1
ATOM 651 O O . TRP A 1 81 ? -0.448 -8.062 2.702 1.00 98.25 81 TRP A O 1
ATOM 661 N N . PHE A 1 82 ? -1.946 -7.186 1.272 1.00 98.38 82 PHE A N 1
ATOM 662 C CA . PHE A 1 82 ? -2.702 -6.454 2.285 1.00 98.38 82 PHE A CA 1
ATOM 663 C C . PHE A 1 82 ? -3.347 -7.393 3.298 1.00 98.38 82 PHE A C 1
ATOM 665 O O . PHE A 1 82 ? -3.333 -7.077 4.484 1.00 98.38 82 PHE A O 1
ATOM 672 N N . ASP A 1 83 ? -3.853 -8.548 2.870 1.00 96.88 83 ASP A N 1
ATOM 673 C CA . ASP A 1 83 ? -4.478 -9.517 3.774 1.00 96.88 83 ASP A CA 1
ATOM 674 C C . ASP A 1 83 ? -3.474 -10.021 4.825 1.00 96.88 83 ASP A C 1
ATOM 676 O O . ASP A 1 83 ? -3.753 -10.045 6.031 1.00 96.88 83 ASP A O 1
ATOM 680 N N . VAL A 1 84 ? -2.247 -10.326 4.389 1.00 97.56 84 VAL A N 1
ATOM 681 C CA . VAL A 1 84 ? -1.150 -10.729 5.279 1.00 97.56 84 VAL A CA 1
ATOM 682 C C . VAL A 1 84 ? -0.694 -9.562 6.156 1.00 97.56 84 VAL A C 1
ATOM 684 O O . VAL A 1 84 ? -0.456 -9.736 7.357 1.00 97.56 84 VAL A O 1
ATOM 687 N N . TRP A 1 85 ? -0.562 -8.367 5.579 1.00 97.94 85 TRP A N 1
ATOM 688 C CA . TRP A 1 85 ? -0.143 -7.170 6.304 1.00 97.94 85 TRP A CA 1
ATOM 689 C C . TRP A 1 85 ? -1.147 -6.790 7.398 1.00 97.94 85 TRP A C 1
ATOM 691 O O . TRP A 1 85 ? -0.746 -6.554 8.537 1.00 97.94 85 TRP A O 1
ATOM 701 N N . ALA A 1 86 ? -2.447 -6.799 7.096 1.00 96.88 86 ALA A N 1
ATOM 702 C CA . ALA A 1 86 ? -3.512 -6.454 8.030 1.00 96.88 86 ALA A CA 1
ATOM 703 C C . ALA A 1 86 ? -3.593 -7.451 9.192 1.00 96.88 86 ALA A C 1
ATOM 705 O O . ALA A 1 86 ? -3.733 -7.047 10.351 1.00 96.88 86 ALA A O 1
ATOM 706 N N . PHE A 1 87 ? -3.429 -8.746 8.906 1.00 95.38 87 PHE A N 1
ATOM 707 C CA . PHE A 1 87 ? -3.319 -9.772 9.939 1.00 95.38 87 PHE A CA 1
ATOM 708 C C . PHE A 1 87 ? -2.142 -9.497 10.888 1.00 95.38 87 PHE A C 1
ATOM 710 O O . PHE A 1 87 ? -2.331 -9.440 12.105 1.00 95.38 87 PHE A O 1
ATOM 717 N N . LYS A 1 88 ? -0.945 -9.235 10.345 1.00 94.44 88 LYS A N 1
ATOM 718 C CA . LYS A 1 88 ? 0.245 -8.905 11.148 1.00 94.44 88 LYS A CA 1
ATOM 719 C C . LYS A 1 88 ? 0.089 -7.596 11.917 1.00 94.44 88 LYS A C 1
ATOM 721 O O . LYS A 1 88 ? 0.558 -7.496 13.047 1.00 94.44 88 LYS A O 1
ATOM 726 N N . TRP A 1 89 ? -0.565 -6.596 11.332 1.00 94.44 89 TRP A N 1
ATOM 727 C CA . TRP A 1 89 ? -0.827 -5.323 11.996 1.00 94.44 89 TRP A CA 1
ATOM 728 C C . TRP A 1 89 ? -1.681 -5.520 13.250 1.00 94.44 89 TRP A C 1
ATOM 730 O O . TRP A 1 89 ? -1.299 -5.056 14.321 1.00 94.44 89 TRP A O 1
ATOM 740 N N . ARG A 1 90 ? -2.774 -6.292 13.153 1.00 91.19 90 ARG A N 1
ATOM 741 C CA . ARG A 1 90 ? -3.603 -6.642 14.319 1.00 91.19 90 ARG A CA 1
ATOM 742 C C . ARG A 1 90 ? -2.801 -7.330 15.418 1.00 91.19 90 ARG A C 1
ATOM 744 O O . ARG A 1 90 ? -2.994 -7.015 16.586 1.00 91.1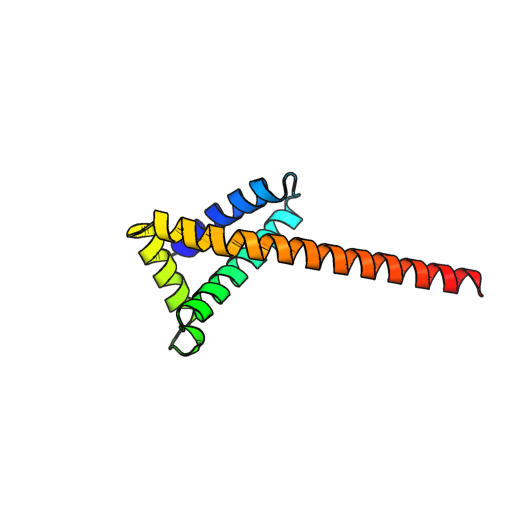9 90 ARG A O 1
ATOM 751 N N . GLN A 1 91 ? -1.906 -8.247 15.052 1.00 89.69 91 GLN A N 1
ATOM 752 C CA . GLN A 1 91 ? -1.040 -8.919 16.022 1.00 89.69 91 GLN A CA 1
ATOM 753 C C . GLN A 1 91 ? -0.089 -7.937 16.713 1.00 89.69 91 GLN A C 1
ATOM 755 O O . GLN A 1 91 ? 0.015 -7.964 17.932 1.00 89.69 91 GLN A O 1
ATOM 760 N N . ARG A 1 92 ? 0.558 -7.038 15.961 1.00 87.44 92 ARG A N 1
ATOM 761 C CA . ARG A 1 92 ? 1.471 -6.027 16.522 1.00 87.44 92 ARG A CA 1
ATOM 762 C C . ARG A 1 92 ? 0.760 -5.078 17.481 1.00 87.44 92 ARG A C 1
ATOM 764 O O . ARG A 1 92 ? 1.282 -4.819 18.553 1.00 87.44 92 ARG A O 1
ATOM 771 N N . VAL A 1 93 ? -0.423 -4.587 17.107 1.00 81.56 93 VAL A N 1
ATOM 772 C CA . VAL A 1 93 ? -1.205 -3.690 17.971 1.00 81.56 93 VAL A CA 1
ATOM 773 C C . VAL A 1 93 ? -1.622 -4.404 19.256 1.00 81.56 93 VAL A C 1
ATOM 775 O O . VAL A 1 93 ? -1.464 -3.833 20.325 1.00 81.56 93 VAL A O 1
ATOM 778 N N . ARG A 1 94 ? -2.082 -5.660 19.172 1.00 75.50 94 ARG A N 1
ATOM 779 C CA . ARG A 1 94 ? -2.419 -6.458 20.363 1.00 75.50 94 ARG A CA 1
ATOM 780 C C . ARG A 1 94 ? -1.230 -6.647 21.296 1.00 75.50 94 ARG A C 1
ATOM 782 O O . ARG A 1 94 ? -1.368 -6.377 22.474 1.00 75.50 94 ARG A O 1
ATOM 789 N N . LEU A 1 95 ? -0.068 -7.030 20.764 1.00 73.44 95 LEU A N 1
ATOM 790 C CA . LEU A 1 95 ? 1.138 -7.219 21.576 1.00 73.44 95 LEU A CA 1
ATOM 791 C C . LEU A 1 95 ? 1.538 -5.942 22.322 1.00 73.44 95 LEU A C 1
ATOM 793 O O . LEU A 1 95 ? 1.862 -6.010 23.498 1.00 73.44 95 LEU A O 1
ATOM 797 N N . VAL A 1 96 ? 1.464 -4.781 21.665 1.00 70.56 96 VAL A N 1
ATOM 798 C CA . VAL A 1 96 ? 1.755 -3.494 22.318 1.00 70.56 96 VAL A CA 1
ATOM 799 C C . VAL A 1 96 ? 0.734 -3.180 23.416 1.00 70.56 96 VAL A C 1
ATOM 801 O O . VAL A 1 96 ? 1.115 -2.683 24.469 1.00 70.56 96 VAL A O 1
ATOM 804 N N . MET A 1 97 ? -0.550 -3.486 23.203 1.00 62.78 97 MET A N 1
ATOM 805 C CA . MET A 1 97 ? -1.587 -3.272 24.220 1.00 62.78 97 MET A CA 1
ATOM 806 C C . MET A 1 97 ? -1.433 -4.216 25.420 1.00 62.78 97 MET A C 1
ATOM 808 O O . MET A 1 97 ? -1.557 -3.766 26.556 1.00 62.78 97 MET A O 1
ATOM 812 N N . ASP A 1 98 ? -1.124 -5.490 25.176 1.00 65.44 98 ASP A N 1
ATOM 813 C CA . ASP A 1 98 ? -0.899 -6.483 26.231 1.00 65.44 98 ASP A CA 1
ATOM 814 C C . ASP A 1 98 ? 0.367 -6.133 27.048 1.00 65.44 98 ASP A C 1
ATOM 816 O O . ASP A 1 98 ? 0.361 -6.212 28.276 1.00 65.44 98 ASP A O 1
ATOM 820 N N . GLU A 1 99 ? 1.436 -5.654 26.394 1.00 59.97 99 GLU A N 1
ATOM 821 C CA . GLU A 1 99 ? 2.641 -5.141 27.068 1.00 59.97 99 GLU A CA 1
ATOM 822 C C . GLU A 1 99 ? 2.356 -3.880 27.910 1.00 59.97 99 GLU A C 1
ATOM 824 O O . GLU A 1 99 ? 2.886 -3.737 29.018 1.00 59.97 99 GLU A O 1
ATOM 829 N N . GLU A 1 100 ? 1.509 -2.962 27.427 1.00 62.12 100 GLU A N 1
ATOM 830 C CA . GLU A 1 100 ? 1.084 -1.787 28.198 1.00 62.12 100 GLU A CA 1
ATOM 831 C C . GLU A 1 100 ? 0.255 -2.186 29.431 1.00 62.12 100 GLU A C 1
ATOM 833 O O . GLU A 1 100 ? 0.484 -1.648 30.522 1.00 62.12 100 GLU A O 1
ATOM 838 N N . GLU A 1 101 ? -0.652 -3.157 29.303 1.00 58.94 101 GLU A N 1
ATOM 839 C CA . GLU A 1 101 ? -1.462 -3.656 30.417 1.00 58.94 101 GLU A CA 1
ATOM 840 C C . GLU A 1 101 ? -0.583 -4.311 31.498 1.00 58.94 101 GLU A C 1
ATOM 842 O O . GLU A 1 101 ? -0.673 -3.927 32.672 1.00 58.94 101 GLU A O 1
ATOM 847 N N . ASP A 1 102 ? 0.361 -5.172 31.109 1.00 58.94 102 ASP A N 1
ATOM 848 C CA . ASP A 1 102 ? 1.334 -5.790 32.021 1.00 58.94 102 ASP A CA 1
ATOM 849 C C . ASP A 1 102 ? 2.244 -4.754 32.702 1.00 58.94 102 ASP A C 1
ATOM 851 O O . ASP A 1 102 ? 2.551 -4.854 33.898 1.00 58.94 102 ASP A O 1
ATOM 855 N N . SER A 1 103 ? 2.654 -3.705 31.983 1.00 57.88 103 SER A N 1
ATOM 856 C CA . SER A 1 103 ? 3.441 -2.616 32.569 1.00 57.88 103 SER A CA 1
ATOM 857 C C . SER A 1 103 ? 2.642 -1.834 33.624 1.00 57.88 103 SER A C 1
ATOM 859 O O . SER A 1 103 ? 3.170 -1.502 34.689 1.00 57.88 103 SER A O 1
ATOM 861 N N . SER A 1 104 ? 1.344 -1.614 33.387 1.00 55.88 104 SER A N 1
ATOM 862 C CA . SER A 1 104 ? 0.455 -0.884 34.296 1.00 55.88 104 SER A CA 1
ATOM 863 C C . SER A 1 104 ? 0.141 -1.665 35.580 1.00 55.88 104 SER A C 1
ATOM 865 O O . SER A 1 104 ? 0.034 -1.078 36.663 1.00 55.88 104 SER A O 1
ATOM 867 N N . ILE A 1 105 ? 0.051 -2.996 35.488 1.00 54.59 105 ILE A N 1
ATOM 868 C CA . ILE A 1 105 ? -0.139 -3.889 36.637 1.00 54.59 105 ILE A CA 1
ATOM 869 C C . ILE A 1 105 ? 1.114 -3.880 37.518 1.00 54.59 105 ILE A C 1
ATOM 871 O O . ILE A 1 105 ? 1.007 -3.732 38.737 1.00 54.59 105 ILE A O 1
ATOM 875 N N . ASN A 1 106 ? 2.304 -3.941 36.917 1.00 51.03 106 ASN A N 1
ATOM 876 C CA . ASN A 1 106 ? 3.571 -3.921 37.651 1.00 51.03 106 ASN A CA 1
ATOM 877 C C . ASN A 1 106 ? 3.809 -2.612 38.428 1.00 51.03 106 ASN A C 1
ATOM 879 O O . ASN A 1 106 ? 4.385 -2.641 39.518 1.00 51.03 106 ASN A O 1
ATOM 883 N N . VAL A 1 107 ? 3.324 -1.472 37.922 1.00 57.88 107 VAL A N 1
ATOM 884 C CA . VAL A 1 107 ? 3.370 -0.187 38.644 1.00 57.88 107 VAL A CA 1
ATOM 885 C C . VAL A 1 107 ? 2.432 -0.197 39.858 1.00 57.88 107 VAL A C 1
ATOM 887 O O . VAL A 1 107 ? 2.851 0.156 40.958 1.00 57.88 107 VAL A O 1
ATOM 890 N N . ARG A 1 108 ? 1.197 -0.695 39.708 1.00 54.75 108 ARG A N 1
ATOM 891 C CA . ARG A 1 108 ? 0.212 -0.765 40.807 1.00 54.75 108 ARG A CA 1
ATOM 892 C C . ARG A 1 108 ? 0.593 -1.742 41.920 1.00 54.75 108 ARG A C 1
ATOM 894 O O . ARG A 1 108 ? 0.207 -1.540 43.068 1.00 54.75 108 ARG A O 1
ATOM 901 N N . VAL A 1 109 ? 1.306 -2.819 41.592 1.00 54.06 109 VAL A N 1
ATOM 902 C CA . VAL A 1 109 ? 1.803 -3.781 42.589 1.00 54.06 109 VAL A CA 1
ATOM 903 C C . VAL A 1 109 ? 2.933 -3.166 43.419 1.00 54.06 109 VAL A C 1
ATOM 905 O O . VAL A 1 109 ? 2.959 -3.359 44.633 1.00 54.06 109 VAL A O 1
ATOM 908 N N . ARG A 1 110 ? 3.813 -2.358 42.812 1.00 49.59 110 ARG A N 1
ATOM 909 C CA . ARG A 1 110 ? 4.845 -1.613 43.552 1.00 49.59 110 ARG A CA 1
ATOM 910 C C . ARG A 1 110 ? 4.249 -0.597 44.526 1.00 49.59 110 ARG A C 1
ATOM 912 O O . ARG A 1 110 ? 4.621 -0.616 45.688 1.00 49.59 110 ARG A O 1
ATOM 919 N N . GLU A 1 111 ? 3.252 0.182 44.110 1.00 55.25 111 GLU A N 1
ATOM 920 C CA . GLU A 1 111 ? 2.600 1.184 44.979 1.00 55.25 111 GLU A CA 1
ATOM 921 C C . GLU A 1 111 ? 1.819 0.595 46.169 1.00 55.25 111 GLU A C 1
ATOM 923 O O . GLU A 1 111 ? 1.467 1.323 47.091 1.00 55.25 111 GLU A O 1
ATOM 928 N N . LYS A 1 112 ? 1.511 -0.708 46.159 1.00 53.50 112 LYS A N 1
ATOM 929 C CA . LYS A 1 112 ? 0.831 -1.400 47.270 1.00 53.50 112 LYS A CA 1
ATOM 930 C C . LYS A 1 112 ? 1.776 -2.134 48.223 1.00 53.50 112 LYS A C 1
ATOM 932 O O . LYS A 1 112 ? 1.294 -2.707 49.199 1.00 53.50 112 LYS A O 1
ATOM 937 N N . THR A 1 113 ? 3.069 -2.183 47.912 1.00 48.72 113 THR A N 1
ATOM 938 C CA . THR A 1 113 ? 4.064 -2.941 48.690 1.00 48.72 113 THR A CA 1
ATOM 939 C C . THR A 1 113 ? 5.070 -2.028 49.411 1.00 48.72 113 THR A C 1
ATOM 941 O O . THR A 1 113 ? 5.910 -2.539 50.148 1.00 48.72 113 THR A O 1
ATOM 944 N N . ASP A 1 114 ? 4.937 -0.708 49.250 1.00 45.66 114 ASP A N 1
ATOM 945 C CA . ASP A 1 114 ? 5.602 0.343 50.039 1.00 45.66 114 ASP A CA 1
ATOM 946 C C . ASP A 1 114 ? 4.605 0.985 51.026 1.00 45.66 114 ASP A C 1
ATOM 948 O O . ASP A 1 114 ? 5.047 1.438 52.109 1.00 45.66 114 ASP A O 1
#

pLDDT: mean 86.58, std 15.4, range [45.38, 98.38]